Protein AF-A0A2A4JXR4-F1 (afdb_monomer)

Organism: Heliothis virescens (NCBI:txid7102)

Solvent-accessible surface area (backbone atoms only — not comparable to full-atom values): 8682 Å² total; per-residue (Å²): 136,85,79,88,79,89,80,79,80,89,72,93,74,90,78,85,79,81,76,77,74,75,73,74,72,71,71,83,74,73,57,67,69,59,58,48,57,54,49,53,42,54,52,51,52,54,48,54,51,52,48,44,51,65,66,52,65,68,68,55,88,86,60,57,70,67,58,54,50,53,52,49,53,49,52,52,52,55,49,42,40,67,64,76,47,72,77,84,64,84,75,76,80,79,71,75,63,84,88,56,54,74,64,61,53,48,34,50,48,53,24,50,53,31,43,56,46,20,74,72,69,69,42,66,70,38,46,50,52,20,55,51,34,50,60,75,55,107

Structure (mmCIF, N/CA/C/O backbone):
data_AF-A0A2A4JXR4-F1
#
_entry.id   AF-A0A2A4JXR4-F1
#
loop_
_atom_site.group_PDB
_atom_site.id
_atom_site.type_symbol
_atom_site.label_atom_id
_atom_site.label_alt_id
_atom_site.label_comp_id
_atom_site.label_asym_id
_atom_site.label_entity_id
_atom_site.label_seq_id
_atom_site.pdbx_PDB_ins_code
_atom_site.Cartn_x
_atom_site.Cartn_y
_atom_site.Cartn_z
_atom_site.occupancy
_atom_site.B_iso_or_equiv
_atom_site.auth_seq_id
_atom_site.auth_comp_id
_atom_site.auth_asym_id
_atom_site.auth_atom_id
_atom_site.pdbx_PDB_model_num
ATOM 1 N N . ALA A 1 1 ? -13.845 -59.606 68.087 1.00 42.62 1 ALA A N 1
ATOM 2 C CA . ALA A 1 1 ? -14.204 -60.628 67.085 1.00 42.62 1 ALA A CA 1
ATOM 3 C C . ALA A 1 1 ? -14.178 -59.970 65.710 1.00 42.62 1 ALA A C 1
ATOM 5 O O . ALA A 1 1 ? -14.660 -58.849 65.616 1.00 42.62 1 ALA A O 1
ATOM 6 N N . TYR A 1 2 ? -13.593 -60.623 64.703 1.00 41.62 2 TYR A N 1
ATOM 7 C CA . TYR A 1 2 ? -13.731 -60.244 63.285 1.00 41.62 2 TYR A CA 1
ATOM 8 C C . TYR A 1 2 ? -14.986 -60.910 62.689 1.00 41.62 2 TYR A C 1
ATOM 10 O O . TYR A 1 2 ? -15.443 -61.911 63.249 1.00 41.62 2 TYR A O 1
ATOM 18 N N . PRO A 1 3 ? -15.609 -60.287 61.671 1.00 52.94 3 PRO A N 1
ATOM 19 C CA . PRO A 1 3 ? -15.351 -60.573 60.239 1.00 52.94 3 PRO A CA 1
ATOM 20 C C . PRO A 1 3 ? -14.863 -59.310 59.471 1.00 52.94 3 PRO A C 1
ATOM 22 O O . PRO A 1 3 ? -14.975 -58.217 60.020 1.00 52.94 3 PRO A O 1
ATOM 25 N N . VAL A 1 4 ? -14.272 -59.294 58.259 1.00 45.53 4 VAL A N 1
ATOM 26 C CA . VAL A 1 4 ? -13.780 -60.318 57.290 1.00 45.53 4 VAL A CA 1
ATOM 27 C C . VAL A 1 4 ? -14.873 -61.206 56.656 1.00 45.53 4 VAL A C 1
ATOM 29 O O . VAL A 1 4 ? -15.418 -62.049 57.353 1.00 45.53 4 VAL A O 1
ATOM 32 N N . SER A 1 5 ? -15.264 -61.075 55.379 1.00 43.59 5 SER A N 1
ATOM 33 C CA . SER A 1 5 ? -14.503 -60.705 54.160 1.00 43.59 5 SER A CA 1
ATOM 34 C C . SER A 1 5 ? -15.324 -59.890 53.133 1.00 43.59 5 SER A C 1
ATOM 36 O O . SER A 1 5 ? -16.527 -59.742 53.312 1.00 43.59 5 SER A O 1
ATOM 38 N N . ASP A 1 6 ? -14.654 -59.485 52.041 1.00 36.47 6 ASP A N 1
ATOM 39 C CA . ASP A 1 6 ? -15.167 -59.294 50.663 1.00 36.47 6 ASP A CA 1
ATOM 40 C C . ASP A 1 6 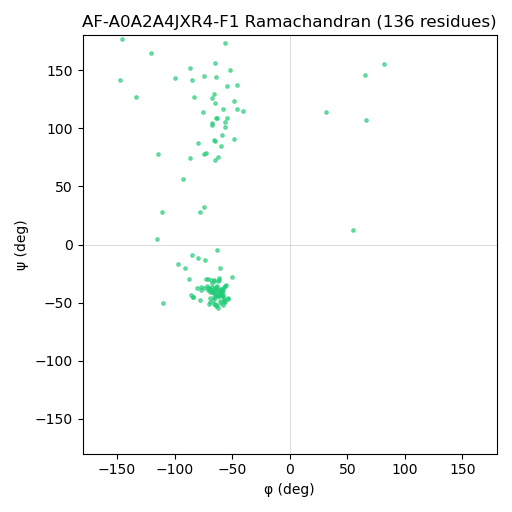? -16.226 -58.190 50.370 1.00 36.47 6 ASP A C 1
ATOM 42 O O . ASP A 1 6 ? -17.071 -57.862 51.192 1.00 36.47 6 ASP A O 1
ATOM 46 N N . GLU A 1 7 ? -16.228 -57.517 49.208 1.00 43.12 7 GLU A N 1
ATOM 47 C CA . GLU A 1 7 ? -15.410 -57.712 47.997 1.00 43.12 7 GLU A CA 1
ATOM 48 C C . GLU A 1 7 ? -15.118 -56.383 47.255 1.00 43.12 7 GLU A C 1
ATOM 50 O O . GLU A 1 7 ? -15.961 -55.496 47.149 1.00 43.12 7 GLU A O 1
ATOM 55 N N . THR A 1 8 ? -13.889 -56.278 46.741 1.00 50.19 8 THR A N 1
ATOM 56 C CA . THR A 1 8 ? -13.411 -55.472 45.593 1.00 50.19 8 THR A CA 1
ATOM 57 C C . THR A 1 8 ? -14.059 -54.123 45.221 1.00 50.19 8 THR A C 1
ATOM 59 O O . THR A 1 8 ? -15.099 -54.043 44.569 1.00 50.19 8 THR A O 1
ATOM 62 N N . LEU A 1 9 ? -13.259 -53.061 45.385 1.00 46.16 9 LEU A N 1
ATOM 63 C CA . LEU A 1 9 ? -13.237 -51.923 44.454 1.00 46.16 9 LEU A CA 1
ATOM 64 C C . LEU A 1 9 ? -12.977 -52.423 43.013 1.00 46.16 9 LEU A C 1
ATOM 66 O O . LEU A 1 9 ? -12.042 -53.210 42.831 1.00 46.16 9 LEU A O 1
ATOM 70 N N . PRO A 1 10 ? -13.680 -51.931 41.973 1.00 47.88 10 PRO A N 1
ATOM 71 C CA . PRO A 1 10 ? -13.234 -52.118 40.599 1.00 47.88 10 PRO A CA 1
ATOM 72 C C . PRO A 1 10 ? -11.940 -51.325 40.367 1.00 47.88 10 PRO A C 1
ATOM 74 O O . PRO A 1 10 ? -11.925 -50.098 40.268 1.00 47.88 10 PRO A O 1
ATOM 77 N N . ASN A 1 11 ? -10.847 -52.082 40.322 1.00 39.72 11 ASN A N 1
ATOM 78 C CA . ASN A 1 11 ? -9.489 -51.649 40.023 1.00 39.72 11 ASN A CA 1
ATOM 79 C C . ASN A 1 11 ? -9.399 -50.848 38.709 1.00 39.72 11 ASN A C 1
ATOM 81 O O . ASN A 1 11 ? -10.119 -51.115 37.745 1.00 39.72 11 ASN A O 1
ATOM 85 N N . ALA A 1 12 ? -8.443 -49.922 38.642 1.00 42.41 12 ALA A N 1
ATOM 86 C CA . ALA A 1 12 ? -8.060 -49.297 37.387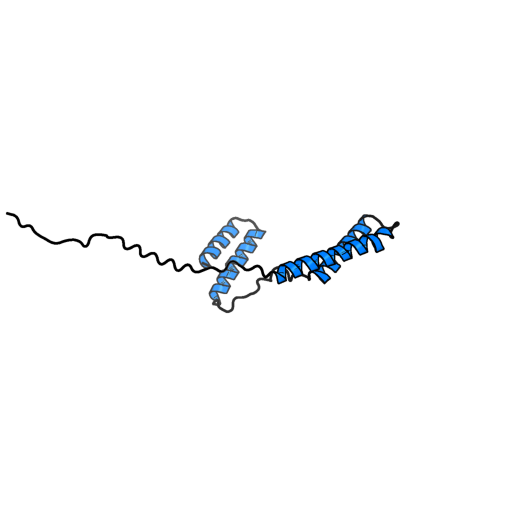 1.00 42.41 12 ALA A CA 1
ATOM 87 C C . ALA A 1 12 ? -7.390 -50.331 36.467 1.00 42.41 12 ALA A C 1
ATOM 89 O O . ALA A 1 12 ? -6.374 -50.9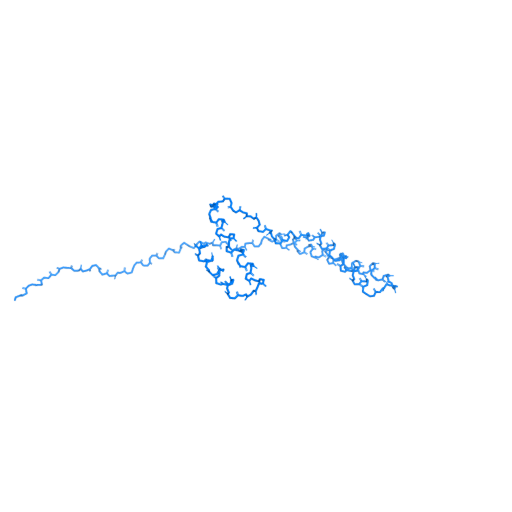21 36.830 1.00 42.41 12 ALA A O 1
ATOM 90 N N . THR A 1 13 ? -7.898 -50.477 35.243 1.00 41.69 13 THR A N 1
ATOM 91 C CA . THR A 1 13 ? -7.158 -51.122 34.152 1.00 41.69 13 THR A CA 1
ATOM 92 C C . THR A 1 13 ? -7.266 -50.268 32.901 1.00 41.69 13 THR A C 1
ATOM 94 O O . THR A 1 13 ? -8.353 -49.903 32.457 1.00 41.69 13 THR A O 1
ATOM 97 N N . HIS A 1 14 ? -6.109 -49.948 32.330 1.00 45.91 14 HIS A N 1
ATOM 98 C CA . HIS A 1 14 ? -5.992 -49.209 31.083 1.00 45.91 14 HIS A CA 1
ATOM 99 C C . HIS A 1 14 ? -6.582 -50.012 29.916 1.00 45.91 14 HIS A C 1
ATOM 101 O O . HIS A 1 14 ? -6.070 -51.076 29.577 1.00 45.91 14 HIS A O 1
ATOM 107 N N . ALA A 1 15 ? -7.573 -49.445 29.232 1.00 35.75 15 ALA A N 1
ATOM 108 C CA . ALA A 1 15 ? -7.927 -49.816 27.865 1.00 35.75 15 ALA A CA 1
ATOM 109 C C . ALA A 1 15 ? -7.641 -48.617 26.952 1.00 35.75 15 ALA A C 1
ATOM 111 O O . ALA A 1 15 ? -8.534 -47.857 26.583 1.00 35.75 15 ALA A O 1
ATOM 112 N N . ASN A 1 16 ? -6.360 -48.418 26.630 1.00 44.28 16 ASN A N 1
ATOM 113 C CA . ASN A 1 16 ? -5.930 -47.436 25.638 1.00 44.28 16 ASN A CA 1
ATOM 114 C C . ASN A 1 16 ? -6.265 -47.966 24.234 1.00 44.28 16 ASN A C 1
ATOM 116 O O . ASN A 1 16 ? -5.401 -48.506 23.540 1.00 44.28 16 ASN A O 1
ATOM 120 N N . LEU A 1 17 ? -7.538 -47.870 23.842 1.00 40.59 17 LEU A N 1
ATOM 121 C CA . LEU A 1 17 ? -7.961 -48.157 22.476 1.00 40.59 17 LEU A CA 1
ATOM 122 C C . LEU A 1 17 ? -7.653 -46.954 21.592 1.00 40.59 17 LEU A C 1
ATOM 124 O O . LEU A 1 17 ? -8.461 -46.055 21.381 1.00 40.59 17 LEU A O 1
ATOM 128 N N . ASN A 1 18 ? -6.424 -47.001 21.094 1.00 40.94 18 ASN A N 1
ATOM 129 C CA . ASN A 1 18 ? -5.881 -46.208 20.014 1.00 40.94 18 ASN A CA 1
ATOM 130 C C . ASN A 1 18 ? -6.815 -46.192 18.786 1.00 40.94 18 ASN A C 1
ATOM 132 O O . ASN A 1 18 ? -6.685 -47.026 17.890 1.00 40.94 18 ASN A O 1
ATOM 136 N N . THR A 1 19 ? -7.724 -45.221 18.710 1.00 40.62 19 THR A N 1
ATOM 137 C CA . THR A 1 19 ? -8.362 -44.824 17.451 1.00 40.62 19 THR A CA 1
ATOM 138 C C . THR A 1 19 ? -7.484 -43.792 16.760 1.00 40.62 19 THR A C 1
ATOM 140 O O . THR A 1 19 ? -7.806 -42.604 16.710 1.00 40.62 19 THR A O 1
ATOM 143 N N . ASN A 1 20 ? -6.379 -44.276 16.189 1.00 41.03 20 ASN A N 1
ATOM 144 C CA . ASN A 1 20 ? -5.747 -43.635 15.043 1.00 41.03 20 ASN A CA 1
ATOM 145 C C . ASN A 1 20 ? -6.723 -43.719 13.855 1.00 41.03 20 ASN A C 1
ATOM 147 O O . ASN A 1 20 ? -6.504 -44.468 12.905 1.00 41.03 20 ASN A O 1
ATOM 151 N N . GLU A 1 21 ? -7.797 -42.926 13.891 1.00 39.78 21 GLU A N 1
ATOM 152 C CA . GLU A 1 21 ? -8.312 -42.371 12.647 1.00 39.78 21 GLU A CA 1
ATOM 153 C C . GLU A 1 21 ? -7.231 -41.422 12.147 1.00 39.78 21 GLU A C 1
ATOM 155 O O . GLU A 1 21 ? -7.158 -40.246 12.511 1.00 39.78 21 GLU A O 1
ATOM 160 N N . GLU A 1 22 ? -6.336 -42.000 11.348 1.00 42.88 22 GLU A N 1
ATOM 161 C CA . GLU A 1 22 ? -5.379 -41.310 10.506 1.00 42.88 22 GLU A CA 1
ATOM 162 C C . GLU A 1 22 ? -6.182 -40.498 9.487 1.00 42.88 22 GLU A C 1
ATOM 164 O O . GLU A 1 22 ? -6.356 -40.870 8.327 1.00 42.88 22 GLU A O 1
ATOM 169 N N . ASN A 1 23 ? -6.746 -39.387 9.967 1.00 45.41 23 ASN A N 1
ATOM 170 C CA . ASN A 1 23 ? -7.364 -38.369 9.150 1.00 45.41 23 ASN A CA 1
ATOM 171 C C . ASN A 1 23 ? -6.231 -3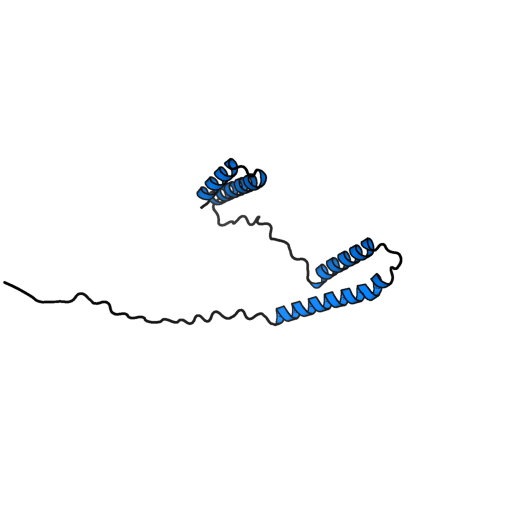7.783 8.321 1.00 45.41 23 ASN A C 1
ATOM 173 O O . ASN A 1 23 ? -5.523 -36.870 8.762 1.00 45.41 23 ASN A O 1
ATOM 177 N N . ALA A 1 24 ? -6.024 -38.406 7.161 1.00 40.12 24 ALA A N 1
ATOM 178 C CA . ALA A 1 24 ? -5.060 -38.036 6.156 1.00 40.12 24 ALA A CA 1
ATOM 179 C C . ALA A 1 24 ? -5.404 -36.621 5.705 1.00 40.12 24 ALA A C 1
ATOM 181 O O . ALA A 1 24 ? -6.123 -36.397 4.730 1.00 40.12 24 ALA A O 1
ATOM 182 N N . ARG A 1 25 ? -4.885 -35.653 6.465 1.00 42.78 25 ARG A N 1
ATOM 183 C CA . ARG A 1 25 ? -4.830 -34.252 6.103 1.00 42.78 25 ARG A CA 1
ATOM 184 C C . ARG A 1 25 ? -4.041 -34.225 4.815 1.00 42.78 25 ARG A C 1
ATOM 186 O O . ARG A 1 25 ? -2.812 -34.226 4.859 1.00 42.78 25 ARG A O 1
ATOM 193 N N . ALA A 1 26 ? -4.769 -34.250 3.701 1.00 43.44 26 ALA A N 1
ATOM 194 C CA . ALA A 1 26 ? -4.202 -34.135 2.379 1.00 43.44 26 ALA A CA 1
ATOM 195 C C . ALA A 1 26 ? -3.203 -32.985 2.438 1.00 43.44 26 ALA A C 1
ATOM 197 O O . ALA A 1 26 ? -3.569 -31.850 2.776 1.00 43.44 26 ALA A O 1
ATOM 198 N N . SER A 1 27 ? -1.928 -33.309 2.205 1.00 44.28 27 SER A N 1
ATOM 199 C CA . SER A 1 27 ? -0.905 -32.299 1.984 1.00 44.28 27 SER A CA 1
ATOM 200 C C . SER A 1 27 ? -1.493 -31.295 1.002 1.00 44.28 27 SER A C 1
ATOM 202 O O . SER A 1 27 ? -2.140 -31.740 0.048 1.00 44.28 27 SER A O 1
ATOM 204 N N . PRO A 1 28 ? -1.320 -29.976 1.202 1.00 47.06 28 PRO A N 1
ATOM 205 C CA . PRO A 1 28 ? -1.726 -29.021 0.191 1.00 47.06 28 PRO A CA 1
ATOM 206 C C . PRO A 1 28 ? -1.006 -29.422 -1.092 1.00 47.06 28 PRO A C 1
ATOM 208 O O . PRO A 1 28 ? 0.211 -29.258 -1.189 1.00 47.06 28 PRO A O 1
ATOM 211 N N . GLN A 1 29 ? -1.731 -30.022 -2.038 1.00 42.53 29 GLN A N 1
ATOM 212 C CA . GLN A 1 29 ? -1.209 -30.181 -3.377 1.00 42.53 29 GLN A CA 1
ATOM 213 C C . GLN A 1 29 ? -1.133 -28.756 -3.894 1.00 42.53 29 GLN A C 1
ATOM 215 O O . GLN A 1 29 ? -2.153 -28.131 -4.171 1.00 42.53 29 GLN A O 1
ATOM 220 N N . SER A 1 30 ? 0.080 -28.209 -3.903 1.00 49.66 30 SER A N 1
ATOM 221 C CA . SER A 1 30 ? 0.386 -27.019 -4.675 1.00 49.66 30 SER A CA 1
ATOM 222 C C . SER A 1 30 ? -0.032 -27.341 -6.099 1.00 49.66 30 SER A C 1
ATOM 224 O O . SER A 1 30 ? 0.579 -28.208 -6.730 1.00 49.66 30 SER A O 1
ATOM 226 N N . ASP A 1 31 ? -1.116 -26.719 -6.561 1.00 51.19 31 ASP A N 1
ATOM 227 C CA . ASP A 1 31 ? -1.597 -26.875 -7.924 1.00 51.19 31 ASP A CA 1
ATOM 228 C C . ASP A 1 31 ? -0.446 -26.497 -8.860 1.00 51.19 31 ASP A C 1
ATOM 230 O O . ASP A 1 31 ? -0.194 -25.309 -9.068 1.00 51.19 31 ASP A O 1
ATOM 234 N N . GLU A 1 32 ? 0.253 -27.489 -9.430 1.00 53.75 32 GLU A N 1
ATOM 235 C CA . GLU A 1 32 ? 1.432 -27.286 -10.296 1.00 53.75 32 GLU A CA 1
ATOM 236 C C . GLU A 1 32 ? 1.163 -26.261 -11.408 1.00 53.75 32 GLU A C 1
ATOM 238 O O . GLU A 1 32 ? 2.067 -25.589 -11.899 1.00 53.75 32 GLU A O 1
ATOM 243 N N . ASN A 1 33 ? -0.100 -26.154 -11.814 1.00 56.25 33 ASN A N 1
ATOM 244 C CA . ASN A 1 33 ? -0.584 -25.241 -12.834 1.00 56.25 33 ASN A CA 1
ATOM 245 C C . ASN A 1 33 ? -0.516 -23.761 -12.397 1.00 56.25 33 ASN A C 1
ATOM 247 O O . ASN A 1 33 ? -0.308 -22.880 -13.230 1.00 56.25 33 ASN A O 1
ATOM 251 N N . THR A 1 34 ? -0.652 -23.471 -11.098 1.00 56.34 34 THR A N 1
ATOM 252 C CA . THR A 1 34 ? -0.567 -22.106 -10.549 1.00 56.34 34 THR A CA 1
ATOM 253 C C . THR A 1 34 ? 0.874 -21.606 -10.454 1.00 56.34 34 THR A C 1
ATOM 255 O O . THR A 1 34 ? 1.137 -20.457 -10.812 1.00 56.34 34 THR A O 1
ATOM 258 N N . ASP A 1 35 ? 1.821 -22.467 -10.071 1.00 58.91 35 ASP A N 1
ATOM 259 C CA . ASP A 1 35 ? 3.245 -22.114 -10.011 1.00 58.91 35 ASP A CA 1
ATOM 260 C C . ASP A 1 35 ? 3.871 -21.959 -11.409 1.00 58.91 35 ASP A C 1
ATOM 262 O O . ASP A 1 35 ? 4.672 -21.043 -11.621 1.00 58.91 35 ASP A O 1
ATOM 266 N N . LYS A 1 36 ? 3.447 -22.766 -12.395 1.00 60.00 36 LYS A N 1
ATOM 267 C CA . LYS A 1 36 ? 3.848 -22.610 -13.810 1.00 60.00 36 LYS A CA 1
ATOM 268 C C . LYS A 1 36 ? 3.387 -21.260 -14.376 1.00 60.00 36 LYS A C 1
ATOM 270 O O . LYS A 1 36 ? 4.228 -20.439 -14.736 1.00 60.00 36 LYS A O 1
ATOM 275 N N . ASN A 1 37 ? 2.088 -20.947 -14.277 1.00 62.25 37 ASN A N 1
ATOM 276 C CA . ASN A 1 37 ? 1.524 -19.648 -14.690 1.00 62.25 37 ASN A CA 1
ATOM 277 C C . ASN A 1 37 ? 2.195 -18.438 -14.006 1.00 62.25 37 ASN A C 1
ATOM 279 O O . ASN A 1 37 ? 2.318 -17.363 -14.594 1.00 62.25 37 ASN A O 1
ATOM 283 N N . LYS A 1 38 ? 2.600 -18.577 -12.738 1.00 65.06 38 LYS A N 1
ATOM 284 C CA . LYS A 1 38 ? 3.294 -17.519 -11.989 1.00 65.06 38 LYS A CA 1
ATOM 285 C C . LYS A 1 38 ? 4.726 -17.305 -12.489 1.00 65.06 38 LYS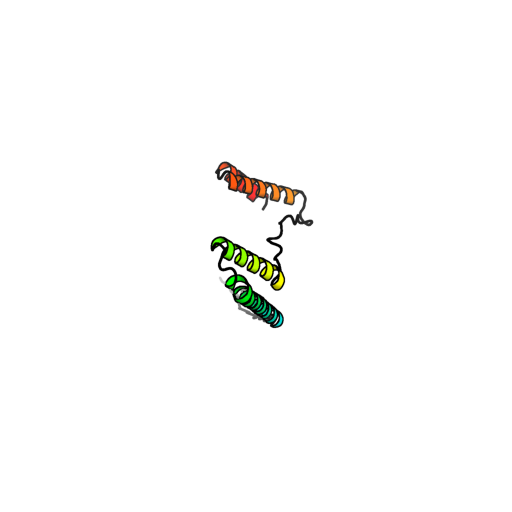 A C 1
ATOM 287 O O . LYS A 1 38 ? 5.181 -16.163 -12.537 1.00 65.06 38 LYS A O 1
ATOM 292 N N . THR A 1 39 ? 5.412 -18.386 -12.851 1.00 73.56 39 THR A N 1
ATOM 293 C CA . THR A 1 39 ? 6.779 -18.357 -13.388 1.00 73.56 39 THR A CA 1
ATOM 294 C C . THR A 1 39 ? 6.790 -17.742 -14.788 1.00 73.56 39 THR A C 1
ATOM 296 O O . THR A 1 39 ? 7.487 -16.753 -15.008 1.00 73.56 39 THR A O 1
ATOM 299 N N . GLU A 1 40 ? 5.911 -18.214 -15.678 1.00 82.06 40 GLU A N 1
ATOM 300 C CA . GLU A 1 40 ? 5.740 -17.712 -17.053 1.00 82.06 40 GLU A CA 1
ATOM 301 C C . GLU A 1 40 ? 5.504 -16.191 -17.098 1.00 82.06 40 GLU A C 1
ATOM 303 O O . GLU A 1 40 ? 6.168 -15.468 -17.841 1.00 82.06 40 GLU A O 1
ATOM 308 N N . LYS A 1 41 ? 4.623 -15.665 -16.236 1.00 85.44 41 LYS A N 1
ATOM 309 C CA . LYS A 1 41 ? 4.360 -14.217 -16.138 1.00 85.44 41 LYS A CA 1
ATOM 310 C C . LYS A 1 41 ? 5.546 -13.408 -15.603 1.00 85.44 41 LYS A C 1
ATOM 312 O O . LYS A 1 41 ? 5.739 -12.259 -15.999 1.00 85.44 41 LYS A O 1
ATOM 317 N N . GLY A 1 42 ? 6.344 -13.982 -14.702 1.00 86.00 42 GLY A N 1
ATOM 318 C CA . GLY A 1 42 ? 7.581 -13.355 -14.226 1.00 86.00 42 GLY A CA 1
ATOM 319 C C . GLY A 1 42 ? 8.643 -13.267 -15.327 1.00 86.00 42 GLY A C 1
ATOM 320 O O . GLY A 1 42 ? 9.329 -12.248 -15.459 1.00 86.00 42 GLY A O 1
ATOM 321 N N . GLU A 1 43 ? 8.742 -14.307 -16.154 1.00 88.50 43 GLU A N 1
ATOM 322 C CA . GLU A 1 43 ? 9.635 -14.365 -17.313 1.00 88.50 43 GLU A CA 1
ATOM 323 C C . GLU A 1 43 ? 9.193 -13.411 -18.435 1.00 88.50 43 GLU A C 1
ATOM 325 O O . GLU A 1 43 ? 10.034 -12.694 -18.988 1.00 88.50 43 GLU A O 1
ATOM 330 N N . GLU A 1 44 ? 7.886 -13.310 -18.711 1.00 90.00 44 GLU A N 1
ATOM 331 C CA . GLU A 1 44 ? 7.314 -12.334 -19.652 1.00 90.00 44 GLU A CA 1
ATOM 332 C C . GLU A 1 44 ? 7.666 -10.896 -19.236 1.00 90.00 44 GLU A C 1
ATOM 334 O O . GLU A 1 44 ? 8.236 -10.136 -20.025 1.00 90.00 44 GLU A O 1
ATOM 339 N N . LEU A 1 45 ? 7.401 -10.536 -17.973 1.00 90.88 45 LEU A N 1
ATOM 340 C CA . LEU A 1 45 ? 7.705 -9.210 -17.427 1.00 90.88 45 LEU A CA 1
ATOM 341 C C . LEU A 1 45 ? 9.203 -8.879 -17.531 1.00 90.88 45 LEU A C 1
ATOM 343 O O . LEU A 1 45 ? 9.581 -7.783 -17.951 1.00 90.88 45 LEU A O 1
ATOM 347 N N . THR A 1 46 ? 10.059 -9.844 -17.188 1.00 91.25 46 THR A N 1
ATOM 348 C CA . THR A 1 46 ? 11.521 -9.704 -17.274 1.00 91.25 46 THR A CA 1
ATOM 349 C C . THR A 1 46 ? 11.985 -9.506 -18.720 1.00 91.25 46 THR A C 1
ATOM 351 O O . THR A 1 46 ? 12.922 -8.746 -18.971 1.00 91.25 46 THR A O 1
ATOM 354 N N . SER A 1 47 ? 11.331 -10.161 -19.680 1.00 91.44 47 SER A N 1
ATOM 355 C CA . SER A 1 47 ? 11.659 -10.059 -21.106 1.00 91.44 47 SER A CA 1
ATOM 356 C C . SER A 1 47 ? 11.304 -8.682 -21.668 1.00 91.44 47 SER A C 1
ATOM 358 O O . SER A 1 47 ? 12.165 -8.042 -22.272 1.00 91.44 47 SER A O 1
ATOM 360 N N . LYS A 1 48 ? 10.105 -8.164 -21.364 1.00 89.62 48 LYS A N 1
ATOM 361 C CA . LYS A 1 48 ? 9.696 -6.799 -21.747 1.00 89.62 48 LYS A CA 1
ATOM 362 C C . LYS A 1 48 ? 10.611 -5.723 -21.161 1.00 89.62 48 LYS A C 1
ATOM 364 O O . LYS A 1 48 ? 10.945 -4.757 -21.843 1.00 89.62 48 LYS A O 1
ATOM 369 N N . MET A 1 49 ? 11.064 -5.893 -19.915 1.00 90.56 49 MET A N 1
ATOM 370 C CA . MET A 1 49 ? 11.988 -4.934 -19.302 1.00 90.56 49 MET A CA 1
ATOM 371 C C . MET A 1 49 ? 13.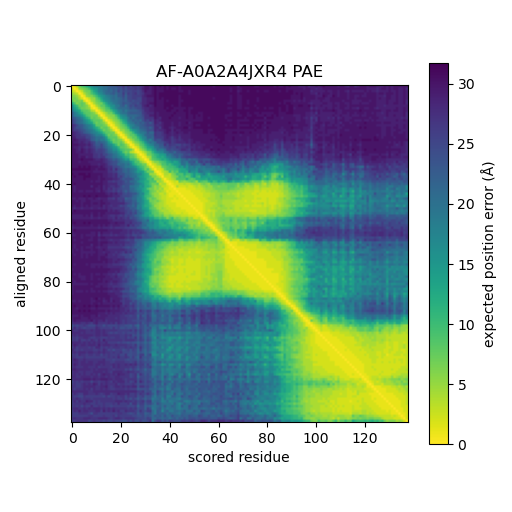383 -4.965 -19.939 1.00 90.56 49 MET A C 1
ATOM 373 O O . MET A 1 49 ? 13.981 -3.910 -20.131 1.00 90.56 49 MET A O 1
ATOM 377 N N . LYS A 1 50 ? 13.891 -6.146 -20.323 1.00 89.81 50 LYS A N 1
ATOM 378 C CA . LYS A 1 50 ? 15.143 -6.260 -21.094 1.00 89.81 50 LYS A CA 1
ATOM 379 C C . LYS A 1 50 ? 15.031 -5.576 -22.457 1.00 89.81 50 LYS A C 1
ATOM 381 O O . LYS A 1 50 ? 15.954 -4.865 -22.845 1.00 89.81 50 LYS A O 1
ATOM 386 N N . GLU A 1 51 ? 13.911 -5.762 -23.153 1.00 89.75 51 GLU A N 1
ATOM 387 C CA . GLU A 1 51 ? 13.639 -5.099 -24.431 1.00 89.75 51 GLU A CA 1
ATOM 388 C C . GLU A 1 51 ? 13.637 -3.572 -24.275 1.00 89.75 51 GLU A C 1
ATOM 390 O O . GLU A 1 51 ? 14.390 -2.896 -24.969 1.00 89.75 51 GLU A O 1
ATOM 395 N N . TYR A 1 52 ? 12.894 -3.032 -23.303 1.00 87.44 52 TYR A N 1
ATOM 396 C CA . TYR A 1 52 ? 12.833 -1.589 -23.028 1.00 87.44 52 TYR A CA 1
ATOM 397 C C . TYR A 1 52 ? 14.208 -0.965 -22.718 1.00 87.44 52 TYR A C 1
ATOM 399 O O . TYR A 1 52 ? 14.547 0.098 -23.245 1.00 87.44 52 TYR A O 1
ATOM 407 N N . LEU A 1 53 ? 15.027 -1.640 -21.901 1.00 85.88 53 LEU A N 1
ATOM 408 C CA . LEU A 1 53 ? 16.380 -1.183 -21.561 1.00 85.88 53 LEU A CA 1
ATOM 409 C C . LEU A 1 53 ? 17.293 -1.076 -22.794 1.00 85.88 53 LEU A C 1
ATOM 411 O O . LEU A 1 53 ? 18.061 -0.122 -22.909 1.00 85.88 53 LEU A O 1
ATOM 415 N N . VAL A 1 54 ? 17.202 -2.037 -23.718 1.00 84.81 54 VAL A N 1
ATOM 416 C CA . VAL A 1 54 ? 18.015 -2.070 -24.947 1.00 84.81 54 VAL A CA 1
ATOM 417 C C . VAL A 1 54 ? 17.455 -1.141 -26.029 1.00 84.81 54 VAL A C 1
ATOM 419 O O . VAL A 1 54 ? 18.223 -0.520 -26.763 1.00 84.81 54 VAL A O 1
ATOM 422 N N . ALA A 1 55 ? 16.131 -1.048 -26.152 1.00 80.69 55 ALA A N 1
ATOM 423 C CA . ALA A 1 55 ? 15.470 -0.336 -27.238 1.00 80.69 55 ALA A CA 1
ATOM 424 C C . ALA A 1 55 ? 15.339 1.168 -26.980 1.00 80.69 55 ALA A C 1
ATOM 426 O O . ALA A 1 55 ? 15.626 1.945 -27.889 1.00 80.69 55 ALA A O 1
ATOM 427 N N . ASP A 1 56 ? 14.923 1.581 -25.784 1.00 72.62 56 ASP A N 1
ATOM 428 C CA . ASP A 1 56 ? 14.531 2.971 -25.521 1.00 72.62 56 ASP A CA 1
ATOM 429 C C . ASP A 1 56 ? 15.545 3.673 -24.619 1.00 72.62 56 ASP A C 1
ATOM 431 O O . ASP A 1 56 ? 16.073 4.728 -24.975 1.00 72.62 56 ASP A O 1
ATOM 435 N N . MET A 1 57 ? 15.896 3.053 -23.488 1.00 71.00 57 MET A N 1
ATOM 436 C CA . MET A 1 57 ? 16.776 3.675 -22.491 1.00 71.00 57 MET A CA 1
ATOM 437 C C . MET A 1 57 ? 18.205 3.895 -23.017 1.00 71.00 57 MET A C 1
ATOM 439 O O . MET A 1 57 ? 18.857 4.870 -22.651 1.00 71.00 57 MET A O 1
ATOM 443 N N . ALA A 1 58 ? 18.675 3.034 -23.925 1.00 69.06 58 ALA A N 1
ATOM 444 C CA . ALA A 1 58 ? 19.986 3.152 -24.562 1.00 69.06 58 ALA A CA 1
ATOM 445 C C . ALA A 1 58 ? 20.089 4.268 -25.623 1.00 69.06 58 ALA A C 1
ATOM 447 O O . ALA A 1 58 ? 21.200 4.575 -26.049 1.00 69.06 58 ALA A O 1
ATOM 448 N N . LYS A 1 59 ? 18.971 4.857 -26.078 1.00 69.12 59 LYS A N 1
ATOM 449 C CA . LYS A 1 59 ? 18.960 5.903 -27.123 1.00 69.12 59 LYS A CA 1
ATOM 450 C C . LYS A 1 59 ? 18.900 7.326 -26.566 1.00 69.12 59 LYS A C 1
ATOM 452 O O . LYS A 1 59 ? 19.182 8.274 -27.297 1.00 69.12 59 LYS A O 1
ATOM 457 N N . ASP A 1 60 ? 18.525 7.487 -25.300 1.00 67.12 60 ASP A N 1
ATOM 458 C CA . ASP A 1 60 ? 18.183 8.783 -24.710 1.00 67.12 60 ASP A CA 1
ATOM 459 C C . ASP A 1 60 ? 19.393 9.462 -24.034 1.00 67.12 60 ASP A C 1
ATOM 461 O O . ASP A 1 60 ? 19.392 9.793 -22.850 1.00 67.12 60 ASP A O 1
ATOM 465 N N . TYR A 1 61 ? 20.466 9.654 -24.811 1.00 63.94 61 TYR A N 1
ATOM 466 C CA . TYR A 1 61 ? 21.776 10.157 -24.356 1.00 63.94 61 TYR A CA 1
ATOM 467 C C . TYR A 1 61 ? 21.783 11.588 -23.787 1.00 63.94 61 TYR A C 1
ATOM 469 O O . TYR A 1 61 ? 22.834 12.072 -23.369 1.00 63.94 61 TYR A O 1
ATOM 477 N N . ASN A 1 62 ? 20.650 12.290 -23.827 1.00 67.75 62 ASN A N 1
ATOM 478 C CA . ASN A 1 62 ? 20.535 13.713 -23.501 1.00 67.75 62 ASN A CA 1
ATOM 479 C C . ASN A 1 62 ? 19.662 13.970 -22.261 1.00 67.75 62 ASN A C 1
ATOM 481 O O . ASN A 1 62 ? 19.359 15.121 -21.945 1.00 67.75 62 ASN A O 1
ATOM 485 N N . ASN A 1 63 ? 19.211 12.906 -21.594 1.00 69.81 63 ASN A N 1
ATOM 486 C CA . ASN A 1 63 ? 18.255 12.984 -20.501 1.00 69.81 63 ASN A CA 1
ATOM 487 C C . ASN A 1 63 ? 18.960 12.911 -19.137 1.00 69.81 63 ASN A C 1
ATOM 489 O O . ASN A 1 63 ? 19.945 12.192 -18.973 1.00 69.81 63 ASN A O 1
ATOM 493 N N . ASP A 1 64 ? 18.464 13.659 -18.149 1.00 85.50 64 ASP A N 1
ATOM 494 C CA . ASP A 1 64 ? 19.036 13.626 -16.798 1.00 85.50 64 ASP A CA 1
ATOM 495 C C . ASP A 1 64 ? 18.857 12.238 -16.165 1.00 85.50 64 ASP A C 1
ATOM 497 O O . ASP A 1 64 ? 17.816 11.594 -16.329 1.00 85.50 64 ASP A O 1
ATOM 501 N N . ALA A 1 65 ? 19.848 11.801 -15.384 1.00 84.69 65 ALA A N 1
ATOM 502 C CA . ALA A 1 65 ? 19.853 10.481 -14.765 1.00 84.69 65 ALA A CA 1
ATOM 503 C C . ALA A 1 65 ? 18.607 10.246 -13.894 1.00 84.69 65 ALA A C 1
ATOM 505 O O . ALA A 1 65 ? 18.055 9.146 -13.909 1.00 84.69 65 ALA A O 1
ATOM 506 N N . ASN A 1 66 ? 18.112 11.271 -13.187 1.00 87.50 66 ASN A N 1
ATOM 507 C CA . ASN A 1 66 ? 16.888 11.141 -12.392 1.00 87.50 66 ASN A CA 1
ATOM 508 C C . ASN A 1 66 ? 15.666 10.890 -13.288 1.00 87.50 66 ASN A C 1
ATOM 510 O O . ASN A 1 66 ? 14.853 10.024 -12.978 1.00 87.50 66 ASN A O 1
ATOM 514 N N . ASN A 1 67 ? 15.562 11.587 -14.426 1.00 86.19 67 ASN A N 1
ATOM 515 C CA . ASN A 1 67 ? 14.465 11.395 -15.375 1.00 86.19 67 ASN A CA 1
ATOM 516 C C . ASN A 1 67 ? 14.522 10.000 -16.020 1.00 86.19 67 ASN A C 1
ATOM 518 O O . ASN A 1 67 ? 13.498 9.328 -16.122 1.00 86.19 67 ASN A O 1
ATOM 522 N N . MET A 1 68 ? 15.717 9.514 -16.382 1.00 86.75 68 MET A N 1
ATOM 523 C CA . MET A 1 68 ? 15.897 8.139 -16.867 1.00 86.75 68 MET A CA 1
ATOM 524 C C . MET A 1 68 ? 15.396 7.110 -15.841 1.00 86.75 68 MET A C 1
ATOM 526 O O . MET A 1 68 ? 14.605 6.231 -16.189 1.00 86.75 68 MET A O 1
ATOM 530 N N . TRP A 1 69 ? 15.796 7.240 -14.571 1.00 88.31 69 TRP A N 1
ATOM 531 C CA . TRP A 1 69 ? 15.354 6.334 -13.506 1.00 88.31 69 TRP A CA 1
ATOM 532 C C . TRP A 1 69 ? 13.848 6.420 -13.233 1.00 88.31 69 TRP A C 1
ATOM 534 O O . TRP A 1 69 ? 13.209 5.375 -13.127 1.00 88.31 69 TRP A O 1
ATOM 544 N N . SER A 1 70 ? 13.255 7.617 -13.199 1.00 89.31 70 SER A N 1
ATOM 545 C CA . SER A 1 70 ? 11.801 7.783 -13.039 1.00 89.31 70 SER A CA 1
ATOM 546 C C . SER A 1 70 ? 11.003 7.197 -14.209 1.00 89.31 70 SER A C 1
ATOM 548 O O . SER A 1 70 ? 9.959 6.580 -13.994 1.00 89.31 70 SER A O 1
ATOM 550 N N . ASN A 1 71 ? 11.491 7.329 -15.447 1.00 88.31 71 ASN A N 1
ATOM 551 C CA . ASN A 1 71 ? 10.848 6.720 -16.614 1.00 88.31 71 ASN A CA 1
ATOM 552 C C . ASN A 1 71 ? 10.932 5.187 -16.573 1.00 88.31 71 ASN A C 1
ATOM 554 O O . ASN A 1 71 ? 9.940 4.515 -16.861 1.00 88.31 71 ASN A O 1
ATOM 558 N N . PHE A 1 72 ? 12.068 4.629 -16.142 1.00 90.50 72 PHE A N 1
ATOM 559 C CA . PHE A 1 72 ? 12.224 3.187 -15.940 1.00 90.50 72 PHE A CA 1
ATOM 560 C C . PHE A 1 72 ? 11.343 2.646 -14.801 1.00 90.50 72 PHE A C 1
ATOM 562 O O . PHE A 1 72 ? 10.666 1.636 -14.993 1.00 90.50 72 PHE A O 1
ATOM 569 N N . GLU A 1 73 ? 11.284 3.324 -13.650 1.00 92.62 73 GLU A N 1
ATOM 570 C CA . GLU A 1 73 ? 10.396 2.976 -12.528 1.00 92.62 73 GLU A CA 1
ATOM 571 C C . GLU A 1 73 ? 8.927 2.947 -12.974 1.00 92.62 73 GLU A C 1
ATOM 573 O O . GLU A 1 73 ? 8.203 1.970 -12.737 1.00 92.62 73 GLU A O 1
ATOM 578 N N . LYS A 1 74 ? 8.497 3.991 -13.691 1.00 91.88 74 LYS A N 1
ATOM 579 C CA . LYS A 1 74 ? 7.150 4.067 -14.253 1.00 91.88 74 LYS A CA 1
ATOM 580 C C . LYS A 1 74 ? 6.888 2.917 -15.230 1.00 91.88 74 LYS A C 1
ATOM 582 O O . LYS A 1 74 ? 5.893 2.214 -15.087 1.00 91.88 74 LYS A O 1
ATOM 587 N N . ARG A 1 75 ? 7.801 2.656 -16.174 1.00 91.31 75 ARG A N 1
ATOM 588 C CA . ARG A 1 75 ? 7.654 1.547 -17.132 1.00 91.31 75 ARG A CA 1
ATOM 589 C C . ARG A 1 75 ? 7.546 0.192 -16.424 1.00 91.31 75 ARG A C 1
ATOM 591 O O . ARG A 1 75 ? 6.704 -0.621 -16.803 1.00 91.31 75 ARG A O 1
ATOM 598 N N . CYS A 1 76 ? 8.342 -0.026 -15.375 1.00 92.19 76 CYS A N 1
ATOM 599 C CA . CYS A 1 76 ? 8.302 -1.249 -14.577 1.00 92.19 76 CYS A CA 1
ATOM 600 C C . CYS A 1 76 ? 6.968 -1.432 -13.853 1.00 92.19 76 CYS A C 1
ATOM 602 O O . CYS A 1 76 ? 6.433 -2.538 -13.831 1.00 92.19 76 CYS A O 1
ATOM 604 N N . THR A 1 77 ? 6.430 -0.361 -13.266 1.00 92.12 77 THR A N 1
ATOM 605 C CA . THR A 1 77 ? 5.150 -0.402 -12.542 1.00 92.12 77 THR A CA 1
ATOM 606 C C . THR A 1 77 ? 3.955 -0.569 -13.486 1.00 92.12 77 THR A C 1
ATOM 608 O O . THR A 1 77 ? 3.082 -1.387 -13.189 1.00 92.12 77 THR A O 1
ATOM 611 N N . ASP A 1 78 ? 3.958 0.089 -14.650 1.00 92.69 78 ASP A N 1
ATOM 612 C CA . ASP A 1 78 ? 2.930 -0.052 -15.693 1.00 92.69 78 ASP A CA 1
ATOM 613 C C . ASP A 1 78 ? 2.900 -1.477 -16.301 1.00 92.69 78 ASP A C 1
ATOM 615 O O . ASP A 1 78 ? 1.834 -2.095 -16.412 1.00 92.69 78 ASP A O 1
ATOM 619 N N . GLU A 1 79 ? 4.056 -2.056 -16.654 1.00 93.38 79 GLU A N 1
ATOM 620 C CA . GLU A 1 79 ? 4.119 -3.439 -17.164 1.00 93.38 79 GLU A CA 1
ATOM 621 C C . GLU A 1 79 ? 3.825 -4.476 -16.076 1.00 93.38 79 GLU A C 1
ATOM 623 O O . GLU A 1 79 ? 3.116 -5.448 -16.336 1.00 93.38 79 GLU A O 1
ATOM 628 N N . ALA A 1 80 ? 4.286 -4.272 -14.836 1.00 90.88 80 ALA A N 1
ATOM 629 C CA . ALA A 1 80 ? 3.946 -5.169 -13.731 1.00 90.88 80 ALA A CA 1
ATOM 630 C C . ALA A 1 80 ? 2.433 -5.164 -13.457 1.00 90.88 80 ALA A C 1
ATOM 632 O O . ALA A 1 80 ? 1.839 -6.230 -13.286 1.00 90.88 80 ALA A O 1
ATOM 633 N N . ALA A 1 81 ? 1.787 -3.993 -13.488 1.00 90.00 81 ALA A N 1
ATOM 634 C CA . ALA A 1 81 ? 0.334 -3.875 -13.373 1.00 90.00 81 ALA A CA 1
ATOM 635 C C . ALA A 1 81 ? -0.411 -4.573 -14.526 1.00 90.00 81 ALA A C 1
ATOM 637 O O . ALA A 1 81 ? -1.498 -5.105 -14.304 1.00 90.00 81 ALA A O 1
ATOM 638 N N . THR A 1 82 ? 0.181 -4.613 -15.723 1.00 90.50 82 THR A N 1
ATOM 639 C CA . THR A 1 82 ? -0.391 -5.265 -16.913 1.00 90.50 82 THR A CA 1
ATOM 640 C C . THR A 1 82 ? -0.230 -6.791 -16.879 1.00 90.50 82 THR A C 1
ATOM 642 O O . THR A 1 82 ? -1.198 -7.513 -17.109 1.00 90.50 82 THR A O 1
ATOM 645 N N . VAL A 1 83 ? 0.968 -7.295 -16.566 1.00 90.75 83 VAL A N 1
ATOM 646 C CA . VAL A 1 83 ? 1.311 -8.732 -16.624 1.00 90.75 83 VAL A CA 1
ATOM 647 C C . VAL A 1 83 ? 0.902 -9.482 -15.350 1.00 90.75 83 VAL A C 1
ATOM 649 O O . VAL A 1 83 ? 0.308 -10.564 -15.410 1.00 90.75 83 VAL A O 1
ATOM 652 N N . LEU A 1 84 ? 1.194 -8.910 -14.176 1.00 88.38 84 LEU A N 1
ATOM 653 C CA . LEU A 1 84 ? 0.909 -9.524 -12.871 1.00 88.38 84 LEU A CA 1
ATOM 654 C C . LEU A 1 84 ? -0.468 -9.123 -12.321 1.00 88.38 84 LEU A C 1
ATOM 656 O O . LEU A 1 84 ? -1.025 -9.831 -11.480 1.00 88.38 84 LEU A O 1
ATOM 660 N N . GLY A 1 85 ? -1.030 -8.015 -12.812 1.00 88.75 85 GLY A N 1
ATOM 661 C CA . GLY A 1 85 ? -2.259 -7.423 -12.296 1.00 88.75 85 GLY A CA 1
ATOM 662 C C . GLY A 1 85 ? -2.024 -6.562 -11.051 1.00 88.75 85 GLY A C 1
ATOM 663 O O . GLY A 1 85 ? -1.089 -6.764 -10.275 1.00 88.75 85 GLY A O 1
ATOM 664 N N . MET A 1 86 ? -2.918 -5.603 -10.810 1.00 85.25 86 MET A N 1
ATOM 665 C CA . MET A 1 86 ? -2.917 -4.834 -9.564 1.00 85.25 86 MET A CA 1
ATOM 666 C C . MET A 1 86 ? -3.656 -5.592 -8.461 1.00 85.25 86 MET A C 1
ATOM 668 O O . MET A 1 86 ? -4.833 -5.939 -8.606 1.00 85.25 86 MET A O 1
ATOM 672 N N . SER A 1 87 ? -3.010 -5.783 -7.309 1.00 83.19 87 SER A N 1
ATOM 673 C CA . SER A 1 87 ? -3.733 -6.246 -6.124 1.00 83.19 87 SER A CA 1
ATOM 674 C C . SER A 1 87 ? -4.732 -5.175 -5.673 1.00 83.19 87 SER A C 1
ATOM 676 O O . SER A 1 87 ? -4.388 -4.007 -5.479 1.00 83.19 87 SER A O 1
ATOM 678 N N . LYS A 1 88 ? -5.993 -5.571 -5.462 1.00 74.44 88 LYS A N 1
ATOM 679 C CA . LYS A 1 88 ? -6.900 -4.779 -4.626 1.00 74.44 88 LYS A CA 1
ATOM 680 C C . LYS A 1 88 ? -6.290 -4.793 -3.227 1.00 74.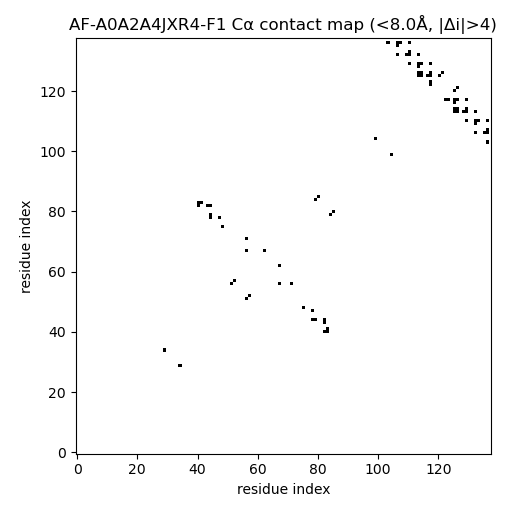44 88 LYS A C 1
ATOM 682 O O . LYS A 1 88 ? -6.265 -5.848 -2.595 1.00 74.44 88 LYS A O 1
ATOM 687 N N . GLY A 1 89 ? -5.754 -3.648 -2.800 1.00 78.06 89 GLY A N 1
ATOM 688 C CA . GLY A 1 89 ? -5.074 -3.495 -1.514 1.00 78.06 89 GLY A CA 1
ATOM 689 C C . GLY A 1 89 ? -5.947 -3.900 -0.323 1.00 78.06 89 GLY A C 1
ATOM 690 O O . GLY A 1 89 ? -7.134 -4.195 -0.478 1.00 78.06 89 GLY A O 1
ATOM 691 N N . GLY A 1 90 ? -5.353 -3.915 0.876 1.00 73.69 90 GLY A N 1
ATOM 692 C CA . GLY A 1 90 ? -5.976 -4.452 2.091 1.00 73.69 90 GLY A CA 1
ATOM 693 C C . GLY A 1 90 ? -7.457 -4.086 2.218 1.00 73.69 90 GLY A C 1
ATOM 694 O O . GLY A 1 90 ? -7.789 -2.906 2.331 1.00 73.69 90 GLY A O 1
ATOM 695 N N . LEU A 1 91 ? -8.335 -5.104 2.168 1.00 66.31 91 LEU A N 1
ATOM 696 C CA . LEU A 1 91 ? -9.788 -4.914 2.128 1.00 66.31 91 LEU A CA 1
ATOM 697 C C . LEU A 1 91 ? -10.201 -3.918 3.210 1.00 66.31 91 LEU A C 1
ATOM 699 O O . LEU A 1 91 ? -9.949 -4.153 4.398 1.00 66.31 91 LEU A O 1
ATOM 703 N N . SER A 1 92 ? -10.873 -2.836 2.809 1.00 61.12 92 SER A N 1
ATOM 704 C CA . SER A 1 92 ? -11.416 -1.887 3.769 1.00 61.12 92 SER A CA 1
ATOM 705 C C . SER A 1 92 ? -12.364 -2.649 4.698 1.00 61.12 92 SER A C 1
ATOM 707 O O . SER A 1 92 ? -13.358 -3.242 4.278 1.00 61.12 92 SER A O 1
ATOM 709 N N . HIS A 1 93 ? -12.022 -2.696 5.987 1.00 59.75 93 HIS A N 1
ATOM 710 C CA . HIS A 1 93 ? -12.713 -3.522 6.984 1.00 59.75 93 HIS A CA 1
ATOM 711 C C . HIS A 1 93 ? -14.086 -2.947 7.397 1.00 59.75 93 HIS A C 1
ATOM 713 O O . HIS A 1 93 ? -14.563 -3.173 8.505 1.00 59.75 93 HIS A O 1
ATOM 719 N N . ASN A 1 94 ? -14.776 -2.271 6.473 1.00 61.59 94 ASN A N 1
ATOM 720 C CA . ASN A 1 94 ? -16.198 -1.930 6.551 1.00 61.59 94 ASN A CA 1
ATOM 721 C C . ASN A 1 94 ? -17.098 -3.138 6.215 1.00 61.59 94 ASN A C 1
ATOM 723 O O . ASN A 1 94 ? -18.232 -2.978 5.769 1.00 61.59 94 ASN A O 1
ATOM 727 N N . LYS A 1 95 ? -16.617 -4.361 6.474 1.00 64.75 95 LYS A N 1
ATOM 728 C CA . LYS A 1 95 ? -17.475 -5.535 6.635 1.00 64.75 95 LYS A CA 1
ATOM 729 C C . LYS A 1 95 ? -18.187 -5.398 7.980 1.00 64.75 95 LYS A C 1
ATOM 731 O O . LYS A 1 95 ? -17.753 -5.994 8.960 1.00 64.75 95 LYS A O 1
ATOM 736 N N . ASP A 1 96 ? -19.234 -4.574 8.038 1.00 67.50 96 ASP A N 1
ATOM 737 C CA . ASP A 1 96 ? -20.133 -4.550 9.191 1.00 67.50 96 ASP A CA 1
ATOM 738 C C . ASP A 1 96 ? -20.829 -5.919 9.281 1.00 67.50 96 ASP A C 1
ATOM 740 O O . ASP A 1 96 ? -21.629 -6.240 8.397 1.00 67.50 96 ASP A O 1
ATOM 744 N N . PRO A 1 97 ? -20.516 -6.782 10.266 1.00 73.75 97 PRO A N 1
ATOM 745 C CA . PRO A 1 97 ? -20.966 -8.161 10.197 1.00 73.75 97 PRO A CA 1
ATOM 746 C C . PRO A 1 97 ? -22.453 -8.204 10.543 1.00 73.75 97 PRO A C 1
ATOM 748 O O . PRO A 1 97 ? -22.865 -7.877 11.657 1.00 73.75 97 PRO A O 1
ATOM 751 N N . THR A 1 98 ? -23.279 -8.572 9.566 1.00 78.38 98 THR A N 1
ATOM 752 C CA . THR A 1 98 ? -24.751 -8.570 9.655 1.00 78.38 98 THR A CA 1
ATOM 753 C C . THR A 1 98 ? -25.302 -9.489 10.745 1.00 78.38 98 THR A C 1
ATOM 755 O O . THR A 1 98 ? -26.419 -9.278 11.202 1.00 78.38 98 THR A O 1
ATOM 758 N N . TRP A 1 99 ? -24.503 -10.457 11.196 1.00 83.50 99 TRP A N 1
ATOM 759 C CA . TRP A 1 99 ? -24.826 -11.426 12.242 1.00 83.50 99 TRP A CA 1
ATOM 760 C C . TRP A 1 99 ? -24.578 -10.934 13.681 1.00 83.50 99 TRP A C 1
ATOM 762 O O . TRP A 1 99 ? -25.002 -11.600 14.621 1.00 83.50 99 TRP A O 1
ATOM 772 N N . TRP A 1 100 ? -23.939 -9.773 13.891 1.00 85.56 100 TRP A N 1
ATOM 773 C CA . TRP A 1 100 ? -23.846 -9.170 15.229 1.00 85.56 100 TRP A CA 1
ATOM 774 C C . TRP A 1 100 ? -25.075 -8.321 15.562 1.00 85.56 100 TRP A C 1
ATOM 776 O O . TRP A 1 100 ? -25.562 -7.544 14.736 1.00 85.56 100 TRP A O 1
ATOM 786 N N . THR A 1 101 ? -25.512 -8.377 16.821 1.00 88.75 101 THR A N 1
ATOM 787 C CA . THR A 1 101 ? -26.546 -7.478 17.348 1.00 88.75 101 THR A CA 1
ATOM 788 C C . THR A 1 101 ? -26.066 -6.021 17.366 1.00 88.75 101 THR A C 1
ATOM 790 O O . THR A 1 101 ? -24.867 -5.731 17.433 1.00 88.75 101 THR A O 1
ATOM 793 N N . LYS A 1 102 ? -27.017 -5.073 17.335 1.00 88.81 102 LYS A N 1
ATOM 794 C CA . LYS A 1 102 ? -26.725 -3.626 17.372 1.00 88.81 102 LYS A CA 1
ATOM 795 C C . LYS A 1 102 ? -25.869 -3.231 18.583 1.00 88.81 102 LYS A C 1
ATOM 797 O O . LYS A 1 102 ? -25.006 -2.369 18.452 1.00 88.81 102 LYS A O 1
ATOM 802 N N . GLU A 1 103 ? -26.070 -3.886 19.726 1.00 88.50 103 GLU A N 1
ATOM 803 C CA . GLU A 1 103 ? -25.268 -3.656 20.928 1.00 88.50 103 GLU A CA 1
ATOM 804 C C . GLU A 1 103 ? -23.808 -4.082 20.739 1.00 88.50 103 GLU A C 1
ATOM 806 O O . GLU A 1 103 ? -22.914 -3.272 20.968 1.00 88.50 103 GLU A O 1
ATOM 811 N N . VAL A 1 104 ? -23.536 -5.304 20.263 1.00 87.38 104 VAL A N 1
ATOM 812 C CA . VAL A 1 104 ? -22.149 -5.771 20.068 1.00 87.38 104 VAL A CA 1
ATOM 813 C C . VAL A 1 104 ? -21.406 -4.875 19.071 1.00 87.38 104 VAL A C 1
ATOM 815 O O . VAL A 1 104 ? -20.247 -4.518 19.298 1.00 87.38 104 VAL A O 1
ATOM 818 N N . LYS A 1 105 ? -22.090 -4.415 18.014 1.00 87.31 105 LYS A N 1
ATOM 819 C CA . LYS A 1 105 ? -21.551 -3.417 17.074 1.00 87.31 105 LYS A CA 1
ATOM 820 C C . LYS A 1 105 ? -21.200 -2.092 17.760 1.00 87.31 105 LYS A C 1
ATOM 822 O O . LYS A 1 105 ? -20.147 -1.526 17.464 1.00 87.31 105 LYS A O 1
ATOM 827 N N . LEU A 1 106 ? -22.040 -1.615 18.682 1.00 89.50 106 LEU A N 1
ATOM 828 C CA . LEU A 1 106 ? -21.789 -0.401 19.462 1.00 89.50 106 LEU A CA 1
ATOM 829 C C . LEU A 1 106 ? -20.565 -0.566 20.379 1.00 89.50 106 LEU A C 1
ATOM 831 O O . LEU A 1 106 ? -19.627 0.222 20.260 1.00 89.50 106 LEU A O 1
ATOM 835 N N . ARG A 1 107 ? -20.499 -1.636 21.186 1.00 89.94 107 ARG A N 1
ATOM 836 C CA . ARG A 1 107 ? -19.352 -1.908 22.081 1.00 89.94 107 ARG A CA 1
ATOM 837 C C . ARG A 1 107 ? -18.032 -2.033 21.303 1.00 89.94 107 ARG A C 1
ATOM 839 O O . ARG A 1 107 ? -16.998 -1.500 21.711 1.00 89.94 107 ARG A O 1
ATOM 846 N N . LEU A 1 108 ? -18.050 -2.709 20.147 1.00 89.38 108 LEU A N 1
ATOM 847 C CA . LEU A 1 108 ? -16.879 -2.837 19.269 1.00 89.38 108 LEU A CA 1
ATOM 848 C C . LEU A 1 108 ? -16.464 -1.499 18.637 1.00 89.38 108 LEU A C 1
ATOM 850 O O . LEU A 1 108 ? -15.263 -1.243 18.500 1.00 89.38 108 LEU A O 1
ATOM 854 N N . LYS A 1 109 ? -17.429 -0.641 18.276 1.00 89.19 109 LYS A N 1
ATOM 855 C CA . LYS A 1 109 ? -17.171 0.723 17.798 1.00 89.19 109 LYS A CA 1
ATOM 856 C C . LYS A 1 109 ? -16.513 1.566 18.892 1.00 89.19 109 LYS A C 1
ATOM 858 O O . LYS A 1 109 ? -15.434 2.095 18.650 1.00 89.19 109 LYS A O 1
ATOM 863 N N . GLU A 1 110 ? -17.085 1.614 20.093 1.00 91.56 110 GLU A N 1
ATOM 864 C CA . GLU A 1 110 ? -16.544 2.353 21.246 1.00 91.56 110 GLU A CA 1
ATOM 865 C C . GLU A 1 110 ? -15.109 1.924 21.580 1.00 91.56 110 GLU A C 1
ATOM 867 O O . GLU A 1 110 ? -14.201 2.755 21.645 1.00 91.56 110 GLU A O 1
ATOM 872 N N . LYS A 1 111 ? -14.860 0.610 21.690 1.00 92.38 111 LYS A N 1
ATOM 873 C CA . LYS A 1 111 ? -13.515 0.039 21.881 1.00 92.38 111 LYS A CA 1
ATOM 874 C C . LYS A 1 111 ? -12.524 0.515 20.815 1.00 92.38 111 LYS A C 1
ATOM 876 O O . LYS A 1 111 ? -11.390 0.865 21.146 1.00 92.38 111 LYS A O 1
ATOM 881 N N . ARG A 1 112 ? -12.920 0.488 19.538 1.00 91.38 112 ARG A N 1
ATOM 882 C CA . ARG A 1 112 ? -12.073 0.906 18.410 1.00 91.38 112 ARG A CA 1
ATOM 883 C C . ARG A 1 112 ? -11.805 2.406 18.435 1.00 91.38 112 ARG A C 1
ATOM 885 O O . ARG A 1 112 ? -10.686 2.823 18.146 1.00 91.38 112 ARG A O 1
ATOM 892 N N . ASP A 1 113 ? -12.810 3.203 18.764 1.00 92.25 113 ASP A N 1
ATOM 893 C CA . ASP A 1 113 ? -12.715 4.656 18.724 1.00 92.25 113 ASP A CA 1
ATOM 894 C C . ASP A 1 113 ? -11.869 5.164 19.918 1.00 92.25 113 ASP A C 1
ATOM 896 O O . ASP A 1 113 ? -10.981 5.993 19.716 1.00 92.25 113 ASP A O 1
ATOM 900 N N . HIS A 1 114 ? -11.978 4.546 21.106 1.00 92.31 114 HIS A N 1
ATOM 901 C CA . HIS A 1 114 ? -11.031 4.750 22.216 1.00 92.31 114 HIS A CA 1
ATOM 902 C C . HIS A 1 114 ? -9.603 4.281 21.899 1.00 92.31 114 HIS A C 1
ATOM 904 O O . HIS A 1 114 ? -8.648 4.965 22.260 1.00 92.31 114 HIS A O 1
ATOM 910 N N . PHE A 1 115 ? -9.428 3.149 21.206 1.00 91.50 115 PHE A N 1
ATOM 911 C CA . PHE A 1 115 ? -8.100 2.699 20.772 1.00 91.50 115 PHE A CA 1
ATOM 912 C C . PHE A 1 115 ? -7.449 3.699 19.805 1.00 91.50 115 PHE A C 1
ATOM 914 O O . PHE A 1 115 ? -6.286 4.052 19.982 1.00 91.50 115 PHE A O 1
ATOM 921 N N . LYS A 1 116 ? -8.207 4.208 18.825 1.00 93.38 116 LYS A N 1
ATOM 922 C CA . LYS A 1 116 ? -7.744 5.246 17.889 1.00 93.38 116 LYS A CA 1
ATOM 923 C C . LYS A 1 116 ? -7.420 6.567 18.586 1.00 93.38 116 LYS A C 1
ATOM 925 O O . LYS A 1 116 ? -6.484 7.241 18.168 1.00 93.38 116 LYS A O 1
ATOM 930 N N . LEU A 1 117 ? -8.184 6.944 19.614 1.00 92.25 117 LEU A N 1
ATOM 931 C CA . LEU A 1 117 ? -7.890 8.122 20.429 1.00 92.25 117 LEU A CA 1
ATOM 932 C C . LEU A 1 117 ? -6.561 7.935 21.169 1.00 92.25 117 LEU A C 1
ATOM 934 O O . LEU A 1 117 ? -5.651 8.734 20.972 1.00 92.25 117 LEU A O 1
ATOM 938 N N . TRP A 1 118 ? -6.406 6.828 21.904 1.00 93.94 118 TRP A N 1
ATOM 939 C CA . TRP A 1 118 ? -5.167 6.503 22.616 1.00 93.94 118 TRP A CA 1
ATOM 940 C C . TRP A 1 118 ? -3.945 6.405 21.687 1.00 93.94 118 TRP A C 1
ATOM 942 O O . TRP A 1 118 ? -2.879 6.895 22.043 1.00 93.94 118 TRP A O 1
ATOM 952 N N . GLN A 1 119 ? -4.076 5.854 20.474 1.00 92.94 119 GLN A N 1
ATOM 953 C CA . GLN A 1 119 ? -2.973 5.847 19.500 1.00 92.94 119 GLN A CA 1
ATOM 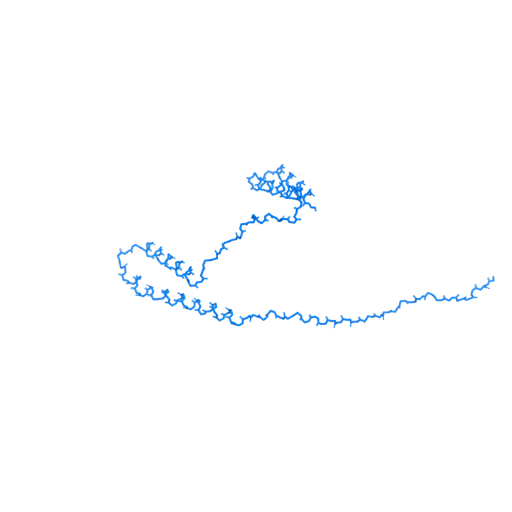954 C C . GLN A 1 119 ? -2.514 7.255 19.085 1.00 92.94 119 GLN A C 1
ATOM 956 O O . GLN A 1 119 ? -1.342 7.426 18.754 1.00 92.94 119 GLN A O 1
ATOM 961 N N . LYS A 1 120 ? -3.417 8.247 19.086 1.00 92.69 120 LYS A N 1
ATOM 962 C CA . LYS A 1 120 ? -3.110 9.641 18.732 1.00 92.69 120 LYS A CA 1
ATOM 963 C C . LYS A 1 120 ? -2.581 10.452 19.913 1.00 92.69 120 LYS A C 1
ATOM 965 O O . LYS A 1 120 ? -1.660 11.236 19.729 1.00 92.69 120 LYS A O 1
ATOM 970 N N . THR A 1 121 ? -3.185 10.304 21.092 1.00 92.19 121 THR A N 1
ATOM 971 C CA . THR A 1 121 ? -2.856 11.109 22.282 1.00 92.19 121 THR A CA 1
ATOM 972 C C . THR A 1 121 ? -1.723 10.507 23.108 1.00 92.19 121 THR A C 1
ATOM 974 O O . THR A 1 121 ? -1.002 11.235 23.778 1.00 92.19 121 THR A O 1
ATOM 977 N N . GLN A 1 122 ? -1.584 9.177 23.086 1.00 89.38 122 GLN A N 1
ATOM 978 C CA . GLN A 1 122 ? -0.672 8.370 23.908 1.00 89.38 122 GLN A CA 1
ATOM 979 C C . GLN A 1 122 ? -0.801 8.572 25.433 1.00 89.38 122 GLN A C 1
ATOM 981 O O . GLN A 1 122 ? 0.009 8.049 26.196 1.00 89.38 122 GLN A O 1
ATOM 986 N N . LEU A 1 123 ? -1.863 9.240 25.898 1.00 91.69 123 LEU A N 1
ATOM 987 C CA . LEU A 1 123 ? -2.125 9.501 27.316 1.00 91.69 123 LEU A CA 1
ATOM 988 C C . LEU A 1 123 ? -2.604 8.241 28.058 1.00 91.69 123 LEU A C 1
ATOM 990 O O . LEU A 1 123 ? -3.373 7.436 27.519 1.00 91.69 123 LEU A O 1
ATOM 994 N N . GLU A 1 124 ? -2.208 8.085 29.328 1.00 90.06 124 GLU A N 1
ATOM 995 C CA . GLU A 1 124 ? -2.647 6.945 30.151 1.00 90.06 124 GLU A CA 1
ATOM 996 C C . GLU A 1 124 ? -4.159 6.992 30.433 1.00 90.06 124 GLU A C 1
ATOM 998 O O . GLU A 1 124 ? -4.791 5.940 30.453 1.00 90.06 124 GLU A O 1
ATOM 1003 N N . ASP A 1 125 ? -4.778 8.172 30.531 1.00 91.25 125 ASP A N 1
ATOM 1004 C CA . ASP A 1 125 ? -6.235 8.303 30.699 1.00 91.25 125 ASP A CA 1
ATOM 1005 C C . ASP A 1 125 ? -7.013 7.664 29.540 1.00 91.25 125 ASP A C 1
ATOM 1007 O O . ASP A 1 125 ? -7.983 6.929 29.745 1.00 91.25 125 ASP A O 1
ATOM 1011 N N . ASP A 1 126 ? -6.568 7.887 28.302 1.00 88.69 126 ASP A N 1
ATOM 1012 C CA . ASP A 1 126 ? -7.188 7.278 27.123 1.00 88.69 126 ASP A CA 1
ATOM 1013 C C . ASP A 1 126 ? -6.864 5.782 27.028 1.00 88.69 126 ASP A C 1
ATOM 1015 O O . ASP A 1 126 ? -7.706 4.987 26.597 1.00 88.69 126 ASP A O 1
ATOM 1019 N N . ARG A 1 127 ? -5.697 5.361 27.534 1.00 90.50 127 ARG A N 1
ATOM 1020 C CA . ARG A 1 127 ? -5.352 3.944 27.711 1.00 90.50 127 ARG A CA 1
ATOM 1021 C C . ARG A 1 127 ? -6.253 3.261 28.745 1.00 90.50 127 ARG A C 1
ATOM 1023 O O . ARG A 1 127 ? -6.625 2.106 28.535 1.00 90.50 127 ARG A O 1
ATOM 1030 N N . ILE A 1 128 ? -6.634 3.939 29.830 1.00 92.12 128 ILE A N 1
ATOM 1031 C CA . ILE A 1 128 ? -7.582 3.446 30.844 1.00 92.12 128 ILE A CA 1
ATOM 1032 C C . ILE A 1 128 ? -8.984 3.320 30.236 1.00 92.12 128 ILE A C 1
ATOM 1034 O O . ILE A 1 128 ? -9.584 2.245 30.333 1.00 92.12 128 ILE A O 1
ATOM 1038 N N . LYS A 1 129 ? -9.471 4.348 29.526 1.00 90.25 129 LYS A N 1
ATOM 1039 C CA . LYS A 1 129 ? -10.756 4.299 28.795 1.00 90.25 129 LYS A CA 1
ATOM 1040 C C . LYS A 1 129 ? -10.783 3.144 27.787 1.00 90.25 129 LYS A C 1
ATOM 1042 O O . LYS A 1 129 ? -11.721 2.347 27.788 1.00 90.25 129 LYS A O 1
ATOM 1047 N N . TYR A 1 130 ? -9.718 2.968 26.999 1.00 91.81 130 TYR A N 1
ATOM 1048 C CA . TYR A 1 130 ? -9.573 1.826 26.091 1.00 91.81 130 TYR A CA 1
ATOM 1049 C C . TYR A 1 130 ? -9.544 0.477 26.832 1.00 91.81 130 TYR A C 1
ATOM 1051 O O . TYR A 1 130 ? -10.230 -0.454 26.412 1.00 91.81 130 TYR A O 1
ATOM 1059 N N . LYS A 1 131 ? -8.802 0.342 27.942 1.00 90.88 131 LYS A N 1
ATOM 1060 C CA . LYS A 1 131 ? -8.788 -0.885 28.767 1.00 90.88 131 LYS A CA 1
ATOM 1061 C C . LYS A 1 131 ? -10.194 -1.234 29.277 1.00 90.88 131 LYS A C 1
ATOM 1063 O O . LYS A 1 131 ? -10.541 -2.415 29.284 1.00 90.88 131 LYS A O 1
ATOM 1068 N N . LEU A 1 132 ? -10.995 -0.241 29.669 1.00 91.00 132 LEU A N 1
ATOM 1069 C CA . LEU A 1 132 ? -12.374 -0.430 30.128 1.00 91.00 132 LEU A CA 1
ATOM 1070 C C . LEU A 1 132 ? -13.299 -0.843 28.972 1.00 91.00 132 LEU A C 1
ATOM 1072 O O . LEU A 1 132 ? -13.923 -1.899 29.054 1.00 91.00 132 LEU A O 1
ATOM 1076 N N . ALA A 1 133 ? -13.287 -0.114 27.852 1.00 89.81 133 ALA A N 1
ATOM 1077 C CA . ALA A 1 133 ? -14.048 -0.466 26.647 1.00 89.81 133 ALA A CA 1
A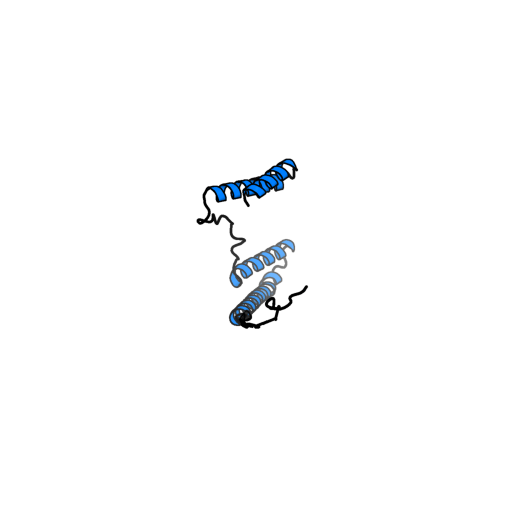TOM 1078 C C . ALA A 1 133 ? -13.637 -1.830 26.044 1.00 89.81 133 ALA A C 1
ATOM 1080 O O . ALA A 1 133 ? -14.441 -2.548 25.455 1.00 89.81 133 ALA A O 1
ATOM 1081 N N . LYS A 1 134 ? -12.375 -2.245 26.222 1.00 91.06 134 LYS A N 1
ATOM 1082 C CA . LYS A 1 134 ? -11.890 -3.581 25.846 1.00 91.06 134 LYS A CA 1
ATOM 1083 C C . LYS A 1 134 ? -12.445 -4.687 26.751 1.00 91.06 134 LYS A C 1
ATOM 1085 O O . LYS A 1 134 ? -12.559 -5.812 26.274 1.00 91.06 134 LYS A O 1
ATOM 1090 N N . LYS A 1 135 ? -12.756 -4.404 28.022 1.00 89.75 135 LYS A N 1
ATOM 1091 C CA . LYS A 1 135 ? -13.409 -5.363 28.933 1.00 89.75 135 LYS A CA 1
ATOM 1092 C C . LYS A 1 135 ? -14.905 -5.499 28.645 1.00 89.75 135 LYS A C 1
ATOM 1094 O O . LYS A 1 135 ? -15.410 -6.603 28.746 1.00 89.75 135 LYS A O 1
ATOM 1099 N N . THR A 1 136 ? -15.589 -4.414 28.278 1.00 84.75 136 THR A N 1
ATOM 1100 C CA . THR A 1 136 ? -17.038 -4.416 27.979 1.00 84.75 136 THR A CA 1
ATOM 1101 C C . THR A 1 136 ? -17.392 -4.928 26.578 1.00 84.75 136 THR A C 1
ATOM 1103 O O . THR A 1 136 ? -18.563 -5.154 26.295 1.00 84.75 136 THR A O 1
ATOM 1106 N N . ALA A 1 137 ? -16.397 -5.091 25.702 1.00 82.50 137 ALA A N 1
ATOM 1107 C CA . ALA A 1 137 ? -16.521 -5.670 24.362 1.00 82.50 137 ALA A CA 1
ATOM 1108 C C . ALA A 1 137 ? -15.835 -7.052 24.251 1.00 82.50 137 ALA A C 1
ATOM 1110 O O . ALA A 1 137 ? -15.309 -7.400 23.186 1.00 82.50 137 ALA A O 1
ATOM 1111 N N . LYS A 1 138 ? -15.762 -7.777 25.372 1.00 73.31 138 LYS A N 1
ATOM 1112 C CA . LYS A 1 138 ? -15.408 -9.197 25.478 1.00 73.31 138 LYS A CA 1
ATOM 1113 C C . LYS A 1 138 ? -16.658 -9.984 25.848 1.00 73.31 138 LYS A C 1
ATOM 1115 O O . LYS A 1 138 ? -16.750 -11.114 25.335 1.00 73.31 138 LYS A O 1
#

Foldseek 3Di:
DDDDDDDDDPDDDDPPPDPPPVPVPPDPPPPVVVVVLVVVLVVVLVVVLVCCCVPPLVVCPPDDPVVSVVVSVVVSVVSCCVSVNDDPPDPPPPPPPPPDDPVLSVLVVQLVVLVVVCVVPVDVVSVVSNVVSVVVND

Sequence (138 aa):
AYPVSDETLPNATHANLNTNEENARASPQSDENTDKNKTEKGEELTSKMKEYLVADMAKDYNNDANNMWSNFEKRCTDEAATVLGMSKGGLSHNKDPTWWTKEVKLRLKEKRDHFKLWQKTQLEDDRIKYKLAKKTAK

Mean predicted aligned error: 18.23 Å

Radius of gyration: 33.12 Å; Cα contacts (8 Å, |Δi|>4): 44; chains: 1; bounding box: 48×74×94 Å

pLDDT: mean 74.48, std 19.22, range [35.75, 93.94]

Secondary structure (DSSP, 8-state):
-------------------------------HHHHHHHHHHHHHHHHHHHHHIIIIITT-TTS-HHHHHHHHHHHHHHHHHHHT-----S--S----TTS-HHHHHHHHHHHHHHHHHHHH--HHHHHHHHHHHHHT-